Protein AF-A0A509L5I6-F1 (afdb_monomer_lite)

pLDDT: mean 80.75, std 10.69, range [35.41, 95.06]

Secondary structure (DSSP, 8-state):
-HHHHHHHHHHHHHHHHHHHHHHHHHHHHHHHHHHHHHHHHHHHHHHHHHHS-SS--HHHHHHHHHHHHHHHHHHHHHHHHHHHHHHHHHHHHHHHHHHHHHHHHHHHHHHHTTHHHHHHHHHHH--GGG-PPPPHHHHHHHTTSHHHHHHHHHHHHHHHHHHHHHHTS--

Structure (mmCIF, N/CA/C/O backbone):
data_AF-A0A509L5I6-F1
#
_entry.id   AF-A0A509L5I6-F1
#
loop_
_atom_site.group_PDB
_atom_site.id
_atom_site.type_symbol
_atom_site.label_atom_id
_atom_site.label_alt_id
_atom_site.label_comp_id
_atom_site.label_asym_id
_atom_site.label_entity_id
_atom_site.label_seq_id
_atom_site.pdbx_PDB_ins_code
_atom_site.Cartn_x
_atom_site.Cartn_y
_atom_site.Cartn_z
_atom_site.occupancy
_atom_site.B_iso_or_equiv
_atom_site.auth_seq_id
_atom_site.auth_comp_id
_atom_site.auth_asym_id
_atom_site.auth_atom_id
_atom_site.pdbx_PDB_model_num
ATOM 1 N N . MET A 1 1 ? -20.049 61.786 11.959 1.00 55.78 1 MET A N 1
ATOM 2 C CA . MET A 1 1 ? -18.997 61.080 12.724 1.00 55.78 1 MET A CA 1
ATOM 3 C C . MET A 1 1 ? -19.509 59.967 13.644 1.00 55.78 1 MET A C 1
ATOM 5 O O . MET A 1 1 ? -19.294 58.821 13.293 1.00 55.78 1 MET A O 1
ATOM 9 N N . LYS A 1 2 ? -20.189 60.203 14.785 1.00 58.66 2 LYS A N 1
ATOM 10 C CA . LYS A 1 2 ? -20.595 59.087 15.688 1.00 58.66 2 LYS A CA 1
ATOM 11 C C . LYS A 1 2 ? -21.572 58.073 15.063 1.00 58.66 2 LYS A C 1
ATOM 13 O O . LYS A 1 2 ? -21.430 56.885 15.314 1.00 58.66 2 LYS A O 1
ATOM 18 N N . ASN A 1 3 ? -22.521 58.531 14.243 1.00 60.50 3 ASN A N 1
ATOM 19 C CA . ASN A 1 3 ? -23.518 57.653 13.615 1.00 60.50 3 ASN A CA 1
ATOM 20 C C . ASN A 1 3 ? -22.942 56.823 12.454 1.00 60.50 3 ASN A C 1
ATOM 22 O O . ASN A 1 3 ? -23.364 55.693 12.260 1.00 60.50 3 ASN A O 1
ATOM 26 N N . GLU A 1 4 ? -21.944 57.340 11.732 1.00 69.19 4 GLU A N 1
ATOM 27 C CA . GLU A 1 4 ? -21.286 56.619 10.627 1.00 69.19 4 GLU A CA 1
ATOM 28 C C . GLU A 1 4 ? -20.464 55.431 11.145 1.00 69.19 4 GLU A C 1
ATOM 30 O O . GLU A 1 4 ? -20.545 54.342 10.595 1.00 69.19 4 GLU A O 1
ATOM 35 N N . ILE A 1 5 ? -19.777 55.595 12.283 1.00 69.25 5 ILE A N 1
ATOM 36 C CA . ILE A 1 5 ? -19.001 54.520 12.929 1.00 69.25 5 ILE A CA 1
ATOM 37 C C . ILE A 1 5 ? -19.914 53.400 13.462 1.00 69.25 5 ILE A C 1
ATOM 39 O O . ILE A 1 5 ? -19.514 52.239 13.528 1.00 69.25 5 ILE A O 1
ATOM 43 N N . ILE A 1 6 ? -21.141 53.737 13.876 1.00 73.31 6 ILE A N 1
ATOM 44 C CA . ILE A 1 6 ? -22.126 52.747 14.336 1.00 73.31 6 ILE A CA 1
ATOM 45 C C . ILE A 1 6 ? -22.665 51.945 13.148 1.00 73.31 6 ILE A C 1
ATOM 47 O O . ILE A 1 6 ? -22.763 50.726 13.256 1.00 73.31 6 ILE A O 1
ATOM 51 N N . LEU A 1 7 ? -22.960 52.607 12.026 1.00 71.25 7 LEU A N 1
ATOM 5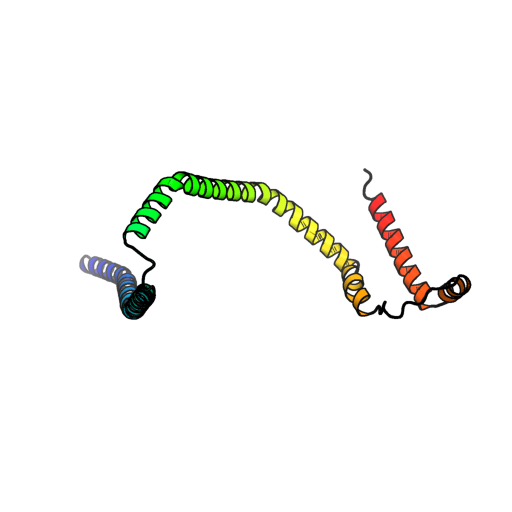2 C CA . LEU A 1 7 ? -23.420 51.951 10.799 1.00 71.25 7 LEU A CA 1
ATOM 53 C C . LEU A 1 7 ? -22.354 51.005 10.236 1.00 71.25 7 LEU A C 1
ATOM 55 O O . LEU A 1 7 ? -22.659 49.851 9.969 1.00 71.25 7 LEU A O 1
ATOM 59 N N . GLU A 1 8 ? -21.094 51.436 10.191 1.00 74.69 8 GLU A N 1
ATOM 60 C CA . GLU A 1 8 ? -19.970 50.609 9.730 1.00 74.69 8 GLU A CA 1
ATOM 61 C C . GLU A 1 8 ? -19.751 49.365 10.616 1.00 74.69 8 GLU A C 1
ATOM 63 O O . GLU A 1 8 ? -19.477 48.266 10.131 1.00 74.69 8 GLU A O 1
ATOM 68 N N . ARG A 1 9 ? -19.928 49.495 11.941 1.00 74.06 9 ARG A N 1
ATOM 69 C CA . ARG A 1 9 ? -19.871 48.345 12.862 1.00 74.06 9 ARG A CA 1
ATOM 70 C C . ARG A 1 9 ? -21.065 47.410 12.720 1.00 74.06 9 ARG A C 1
ATOM 72 O O . ARG A 1 9 ? -20.888 46.209 12.916 1.00 74.06 9 ARG A O 1
ATOM 79 N N . LEU A 1 10 ? -22.248 47.941 12.418 1.00 72.25 10 LEU A N 1
ATOM 80 C CA . LEU A 1 10 ? -23.459 47.150 12.213 1.00 72.25 10 LEU A CA 1
ATOM 81 C C . LEU A 1 10 ? -23.360 46.345 10.912 1.00 72.25 10 LEU A C 1
ATOM 83 O O . LEU A 1 10 ? -23.595 45.143 10.928 1.00 72.25 10 LEU A O 1
ATOM 87 N N . GLU A 1 11 ? -22.882 46.975 9.841 1.00 72.94 11 GLU A N 1
ATOM 88 C CA . GLU A 1 11 ? -22.648 46.351 8.535 1.00 72.94 11 GLU A CA 1
ATOM 89 C C . GLU A 1 11 ? -21.518 45.304 8.605 1.00 72.94 11 GLU A C 1
ATOM 91 O O . GLU A 1 11 ? -21.631 44.209 8.055 1.00 72.94 11 GLU A O 1
ATOM 96 N N . SER A 1 12 ? -20.466 45.564 9.396 1.00 74.06 12 SER A N 1
ATOM 97 C CA . SER A 1 12 ? -19.423 44.572 9.703 1.00 74.06 12 SER A CA 1
ATOM 98 C C . SER A 1 12 ? -19.936 43.392 10.541 1.00 74.06 12 SER A C 1
ATOM 100 O O . SER A 1 12 ? -19.441 42.271 10.391 1.00 74.06 12 SER A O 1
ATOM 102 N N . LEU A 1 13 ? -20.908 43.617 11.433 1.00 73.19 13 LEU A N 1
ATOM 103 C CA . LEU A 1 13 ? -21.568 42.538 12.172 1.00 73.19 13 LEU A CA 1
ATOM 104 C C . LEU A 1 13 ? -22.446 41.701 11.240 1.00 73.19 13 LEU A C 1
ATOM 106 O O . LEU A 1 13 ? -22.388 40.479 11.303 1.00 73.19 13 LEU A O 1
ATOM 110 N N . GLU A 1 14 ? -23.210 42.340 10.361 1.00 68.19 14 GLU A N 1
ATOM 111 C CA . GLU A 1 14 ? -24.109 41.679 9.412 1.00 68.19 14 GLU A CA 1
ATOM 112 C C . GLU A 1 14 ? -23.330 40.826 8.399 1.00 68.19 14 GLU A C 1
ATOM 114 O O . GLU A 1 14 ? -23.636 39.647 8.218 1.00 68.19 14 GLU A O 1
ATOM 119 N N . GLN A 1 15 ? -22.214 41.341 7.868 1.00 76.31 15 GLN A N 1
ATOM 120 C CA . GLN A 1 15 ? -21.293 40.566 7.024 1.00 76.31 15 GLN A CA 1
ATOM 121 C C . GLN A 1 15 ? -20.680 39.351 7.736 1.00 76.31 15 GLN A C 1
ATOM 123 O O . GLN A 1 15 ? -20.369 38.353 7.089 1.00 76.31 15 GLN A O 1
ATOM 128 N N . LYS A 1 16 ? -20.495 39.410 9.061 1.00 70.50 16 LYS A N 1
ATOM 129 C CA . LYS A 1 16 ? -19.978 38.283 9.857 1.00 70.50 16 LYS A CA 1
ATOM 130 C C . LYS A 1 16 ? -21.070 37.306 10.285 1.00 70.50 16 LYS A C 1
ATOM 132 O O . LYS A 1 16 ? -20.764 36.143 10.533 1.00 70.50 16 LYS A O 1
ATOM 137 N N . ILE A 1 17 ? -22.316 37.764 10.378 1.00 72.06 17 ILE A N 1
ATOM 138 C CA . ILE A 1 17 ? -23.465 36.958 10.799 1.00 72.06 17 ILE A CA 1
ATOM 139 C C . ILE A 1 17 ? -24.074 36.200 9.617 1.00 72.06 17 ILE A C 1
ATOM 141 O O . ILE A 1 17 ? -24.452 35.048 9.807 1.00 72.06 17 ILE A O 1
ATOM 145 N N . ASN A 1 18 ? -24.095 36.766 8.407 1.00 76.25 18 ASN A N 1
ATOM 146 C CA . ASN A 1 18 ? -24.625 36.093 7.213 1.00 76.25 18 ASN A CA 1
ATOM 147 C C . ASN A 1 18 ? -24.036 34.690 6.956 1.00 76.25 18 ASN A C 1
ATOM 149 O O . ASN A 1 18 ? -24.819 33.747 6.878 1.00 76.25 18 ASN A O 1
ATOM 153 N N . PRO A 1 19 ? -22.705 34.474 6.926 1.00 77.31 19 PRO A N 1
ATOM 154 C CA . PRO A 1 19 ? -22.156 33.131 6.708 1.00 77.31 19 PRO A CA 1
ATOM 155 C C . PRO A 1 19 ? -22.444 32.167 7.872 1.00 77.31 19 PRO A C 1
ATOM 157 O O . PRO A 1 19 ? -22.493 30.953 7.677 1.00 77.31 19 PRO A O 1
ATOM 160 N N . ILE A 1 20 ? -22.652 32.683 9.089 1.00 76.44 20 ILE A N 1
ATOM 161 C CA . ILE A 1 20 ? -23.036 31.877 10.258 1.00 76.44 20 ILE A CA 1
ATOM 162 C C . ILE A 1 20 ? -24.512 31.482 10.167 1.00 76.44 20 ILE A C 1
ATOM 164 O O . ILE A 1 20 ? -24.851 30.344 10.486 1.00 76.44 20 ILE A O 1
ATOM 168 N N . ALA A 1 21 ? -25.376 32.391 9.712 1.00 74.00 21 ALA A N 1
ATOM 169 C CA . ALA A 1 21 ? -26.788 32.124 9.470 1.00 74.00 21 ALA A CA 1
ATOM 170 C C . ALA A 1 21 ? -26.967 31.089 8.348 1.00 74.00 21 ALA A C 1
ATOM 172 O O . ALA A 1 21 ? -27.660 30.096 8.556 1.00 74.00 21 ALA A O 1
ATOM 173 N N . GLU A 1 22 ? -26.248 31.239 7.232 1.00 76.50 22 GLU A N 1
ATOM 174 C CA . GLU A 1 22 ? -26.232 30.266 6.129 1.00 76.50 22 GLU A CA 1
ATOM 175 C C . GLU A 1 22 ? -25.674 28.901 6.567 1.00 76.50 22 GLU A C 1
ATOM 177 O O . GLU A 1 22 ? -26.219 27.852 6.218 1.00 76.50 22 GLU A O 1
ATOM 182 N N . SER A 1 23 ? -24.619 28.885 7.391 1.00 75.19 23 SER A N 1
ATOM 183 C CA . SER A 1 23 ? -24.082 27.641 7.965 1.00 75.19 23 SER A CA 1
ATOM 184 C C . SER A 1 23 ? -25.075 26.976 8.922 1.00 75.19 23 SER A C 1
ATOM 186 O O . SER A 1 23 ? -25.210 25.753 8.925 1.00 75.19 23 SER A O 1
ATOM 188 N N . ALA A 1 24 ? -25.788 27.759 9.735 1.00 78.69 24 ALA A N 1
ATOM 189 C CA . ALA A 1 24 ? -26.806 27.250 10.649 1.00 78.69 24 ALA A CA 1
ATOM 190 C C . ALA A 1 24 ? -28.009 26.670 9.891 1.00 78.69 24 ALA A C 1
ATOM 192 O O . ALA A 1 24 ? -28.537 25.630 10.288 1.00 78.69 24 ALA A O 1
ATOM 193 N N . GLU A 1 25 ? -28.406 27.299 8.787 1.00 78.50 25 GLU A N 1
ATOM 194 C CA . GLU A 1 25 ? -29.459 26.815 7.896 1.00 78.50 25 GLU A CA 1
ATOM 195 C C . GLU A 1 25 ? -29.030 25.537 7.164 1.00 78.50 25 GLU A C 1
ATOM 197 O O . GLU A 1 25 ? -29.750 24.544 7.205 1.00 78.50 25 GLU A O 1
ATOM 202 N N . SER A 1 26 ? -27.796 25.481 6.658 1.00 76.69 26 SER A N 1
ATOM 203 C CA . SER A 1 26 ? -27.217 24.272 6.051 1.00 76.69 26 SER A CA 1
ATOM 204 C C . SER A 1 26 ? -27.149 23.098 7.038 1.00 76.69 26 SER A C 1
ATOM 206 O O . SER A 1 26 ? -27.456 21.959 6.692 1.00 76.69 26 SER A O 1
ATOM 208 N N . ILE A 1 27 ? -26.788 23.349 8.301 1.00 80.38 27 ILE A N 1
ATOM 209 C CA . ILE A 1 27 ? -26.797 22.327 9.363 1.00 80.38 27 ILE A CA 1
ATOM 210 C C . ILE A 1 27 ? -28.228 21.896 9.695 1.00 80.38 27 ILE A C 1
ATOM 212 O O . ILE A 1 27 ? -28.466 20.720 9.977 1.00 80.38 27 ILE A O 1
ATOM 216 N N . LYS A 1 28 ? -29.185 22.826 9.669 1.00 80.94 28 LYS A N 1
ATOM 217 C CA . LYS A 1 28 ? -30.600 22.530 9.897 1.00 80.94 28 LYS A CA 1
ATOM 218 C C . LYS A 1 28 ? -31.166 21.663 8.773 1.00 80.94 28 LYS A C 1
ATOM 220 O O . LYS A 1 28 ? -31.804 20.660 9.077 1.00 80.94 28 LYS A O 1
ATOM 225 N N . GLU A 1 29 ? -30.865 21.972 7.518 1.00 81.44 29 GLU A N 1
ATOM 226 C CA . GLU A 1 29 ? -31.248 21.158 6.363 1.00 81.44 29 GLU A CA 1
ATOM 227 C C . GLU A 1 29 ? -30.571 19.786 6.382 1.00 81.44 29 GLU A C 1
ATOM 229 O O . GLU A 1 29 ? -31.243 18.774 6.206 1.00 81.44 29 GLU A O 1
ATOM 234 N N . LEU A 1 30 ? -29.265 19.712 6.670 1.00 80.38 30 LEU A N 1
ATOM 235 C CA . LEU A 1 30 ? -28.561 18.437 6.845 1.00 80.38 30 LEU A CA 1
ATOM 236 C C . LEU A 1 30 ? -29.187 17.616 7.972 1.00 80.38 30 LEU A C 1
ATOM 238 O O . LEU A 1 30 ? -29.397 16.418 7.812 1.00 80.38 30 LEU A O 1
ATOM 242 N N . LYS A 1 31 ? -29.544 18.244 9.095 1.00 79.94 31 LYS A N 1
ATOM 243 C CA . LYS A 1 31 ? -30.264 17.585 10.186 1.00 79.94 31 LYS A CA 1
ATOM 244 C C . LYS A 1 31 ? -31.634 17.093 9.719 1.00 79.94 31 LYS A C 1
ATOM 246 O O . LYS A 1 31 ? -31.969 15.948 9.999 1.00 79.94 31 LYS A O 1
ATOM 251 N N . GLU A 1 32 ? -32.410 17.901 9.008 1.00 82.50 32 GLU A N 1
ATOM 252 C CA . GLU A 1 32 ? -33.739 17.530 8.502 1.00 82.50 32 GLU A CA 1
ATOM 253 C C . GLU A 1 32 ? -33.680 16.424 7.437 1.00 82.50 32 GLU A C 1
ATOM 255 O O . GLU A 1 32 ? -34.543 15.551 7.433 1.00 82.50 32 GLU A O 1
ATOM 260 N N . GLN A 1 33 ? -32.638 16.385 6.603 1.00 79.06 33 GLN A N 1
ATOM 261 C CA . GLN A 1 33 ? -32.426 15.351 5.581 1.00 79.06 33 GLN A CA 1
ATOM 262 C C . GLN A 1 33 ? -31.801 14.064 6.139 1.00 79.06 33 GLN A C 1
ATOM 264 O O . GLN A 1 33 ? -32.087 12.966 5.657 1.00 79.06 33 GLN A O 1
ATOM 269 N N . LEU A 1 34 ? -30.954 14.171 7.165 1.00 76.12 34 LEU A N 1
ATOM 270 C CA . LEU A 1 34 ? -30.350 13.021 7.838 1.00 76.12 34 LEU A CA 1
ATOM 271 C C . LEU A 1 34 ? -31.311 12.382 8.834 1.00 76.12 34 LEU A C 1
ATOM 273 O O . LEU A 1 34 ? -31.259 11.170 9.003 1.00 76.12 34 LEU A O 1
ATOM 277 N N . THR A 1 35 ? -32.205 13.148 9.466 1.00 76.31 35 THR A N 1
ATOM 278 C CA . THR A 1 35 ? -33.136 12.618 10.478 1.00 76.31 35 THR A CA 1
ATOM 279 C C . THR A 1 35 ? -33.948 11.417 9.961 1.00 76.31 35 THR A C 1
ATOM 281 O O . THR A 1 35 ? -33.972 10.401 10.657 1.00 76.31 35 THR A O 1
ATOM 284 N N . PRO A 1 36 ? -34.543 11.440 8.750 1.00 78.75 36 PRO A N 1
ATOM 285 C CA . PRO A 1 36 ? -35.236 10.287 8.183 1.00 78.75 36 PRO A CA 1
ATOM 286 C C . PRO A 1 36 ? -34.306 9.096 7.950 1.00 78.75 36 PRO A C 1
ATOM 288 O O . PRO A 1 36 ? -34.620 7.999 8.394 1.00 78.75 36 PRO A O 1
ATOM 291 N N . ARG A 1 37 ? -33.134 9.307 7.335 1.00 80.38 37 ARG A N 1
ATOM 292 C CA . ARG A 1 37 ? -32.175 8.228 7.030 1.00 80.38 37 ARG A CA 1
ATOM 293 C C . ARG A 1 37 ? -31.561 7.601 8.274 1.00 80.38 37 ARG A C 1
ATOM 295 O O . ARG A 1 37 ? -31.347 6.397 8.309 1.00 80.38 37 ARG A O 1
ATOM 302 N N . VAL A 1 38 ? -31.293 8.402 9.301 1.00 80.38 38 VAL A N 1
ATOM 303 C CA . VAL A 1 38 ? -30.836 7.922 10.608 1.00 80.38 38 VAL A CA 1
ATOM 304 C C . VAL A 1 38 ? -31.947 7.114 11.265 1.00 80.38 38 VAL A C 1
ATOM 306 O O . VAL A 1 38 ? -31.685 6.029 11.765 1.00 80.38 38 VAL A O 1
ATOM 309 N N . ASN A 1 39 ? -33.193 7.592 11.222 1.00 80.31 39 ASN A N 1
ATOM 310 C CA . ASN A 1 39 ? -34.330 6.863 11.775 1.00 80.31 39 ASN A CA 1
ATOM 311 C C . ASN A 1 39 ? -34.591 5.546 11.024 1.00 80.31 39 ASN A C 1
ATOM 313 O O . ASN A 1 39 ? -34.892 4.540 11.654 1.00 80.31 39 ASN A O 1
ATOM 317 N N . GLU A 1 40 ? -34.446 5.526 9.699 1.00 84.19 40 GLU A N 1
ATOM 318 C CA . GLU A 1 40 ? -34.547 4.319 8.871 1.00 84.19 40 GLU A CA 1
ATOM 319 C C . GLU A 1 40 ? -33.402 3.345 9.132 1.00 84.19 40 GLU A C 1
ATOM 321 O O . GLU A 1 40 ? -33.667 2.168 9.324 1.00 84.19 40 GLU A O 1
ATOM 326 N N . ALA A 1 41 ? -32.155 3.814 9.214 1.00 81.00 41 ALA A N 1
ATOM 327 C CA . ALA A 1 41 ? -31.006 2.970 9.533 1.00 81.00 41 ALA A CA 1
ATOM 328 C C . ALA A 1 41 ? -31.105 2.394 10.952 1.00 81.00 41 ALA A C 1
ATOM 330 O O . ALA A 1 41 ? -30.852 1.214 11.155 1.00 81.00 41 ALA A O 1
ATOM 331 N N . VAL A 1 42 ? -31.534 3.197 11.929 1.00 77.50 42 VAL A N 1
ATOM 332 C CA . VAL A 1 42 ? -31.782 2.732 13.300 1.00 77.50 42 VAL A CA 1
ATOM 333 C C . VAL A 1 42 ? -32.932 1.730 13.328 1.00 77.50 42 VAL A C 1
ATOM 335 O O . VAL A 1 42 ? -32.811 0.710 13.992 1.00 77.50 42 VAL A O 1
ATOM 338 N N . LYS A 1 43 ? -34.024 1.963 12.592 1.00 77.88 43 LYS A N 1
ATOM 339 C CA . LYS A 1 43 ? -35.128 0.998 12.484 1.00 77.88 43 LYS A CA 1
ATOM 340 C C . LYS A 1 43 ? -34.720 -0.278 11.758 1.00 77.88 43 LYS A C 1
ATOM 342 O O . LYS A 1 43 ? -35.133 -1.336 12.196 1.00 77.88 43 LYS A O 1
ATOM 347 N N . ALA A 1 44 ? -33.925 -0.190 10.696 1.00 79.25 44 ALA A N 1
ATOM 348 C CA . ALA A 1 44 ? -33.407 -1.341 9.965 1.00 79.25 44 ALA A CA 1
ATOM 349 C C . ALA A 1 44 ? -32.477 -2.167 10.853 1.00 79.25 44 ALA A C 1
ATOM 351 O O . ALA A 1 44 ? -32.667 -3.368 10.944 1.00 79.25 44 ALA A O 1
ATOM 352 N N . LEU A 1 45 ? -31.573 -1.517 11.594 1.00 75.06 45 LEU A N 1
ATOM 353 C CA . LEU A 1 45 ? -30.767 -2.175 12.617 1.00 75.06 45 LEU A CA 1
ATOM 354 C C . LEU A 1 45 ? -31.655 -2.788 13.701 1.00 75.06 45 LEU A C 1
ATOM 356 O O . LEU A 1 45 ? -31.446 -3.931 14.045 1.00 75.06 45 LEU A O 1
ATOM 360 N N . ILE A 1 46 ? -32.671 -2.097 14.222 1.00 75.12 46 ILE A N 1
ATOM 361 C CA . ILE A 1 46 ? -33.578 -2.674 15.231 1.00 75.12 46 ILE A CA 1
ATOM 362 C C . ILE A 1 46 ? -34.345 -3.876 14.669 1.00 75.12 46 ILE A C 1
ATOM 364 O O . ILE A 1 46 ? -34.482 -4.860 15.376 1.00 75.12 46 ILE A O 1
ATOM 368 N N . VAL A 1 47 ? -34.836 -3.815 13.430 1.00 73.62 47 VAL A N 1
ATOM 369 C CA . VAL A 1 47 ? -35.557 -4.919 12.776 1.00 73.62 47 VAL A CA 1
ATOM 370 C C . VAL A 1 47 ? -34.618 -6.090 12.504 1.00 73.62 47 VAL A C 1
ATOM 372 O O . VAL A 1 47 ? -34.979 -7.213 12.811 1.00 73.62 47 VAL A O 1
ATOM 375 N N . GLU A 1 48 ? -33.402 -5.837 12.022 1.00 66.62 48 GLU A N 1
ATOM 376 C CA . GLU A 1 48 ? -32.381 -6.864 11.793 1.00 66.62 48 GLU A CA 1
ATOM 377 C C . GLU A 1 48 ? -31.881 -7.456 13.118 1.00 66.62 48 GLU A C 1
ATOM 379 O O . GLU A 1 48 ? -31.711 -8.659 13.212 1.00 66.62 48 GLU A O 1
ATOM 384 N N . LEU A 1 49 ? -31.737 -6.650 14.176 1.00 67.19 49 LEU A N 1
ATOM 385 C CA . LEU A 1 49 ? -31.432 -7.116 15.534 1.00 67.19 49 LEU A CA 1
ATOM 386 C C . LEU A 1 49 ? -32.609 -7.859 16.191 1.00 67.19 49 LEU A C 1
ATOM 388 O O . LEU A 1 49 ? -32.373 -8.640 17.106 1.00 67.19 49 LEU A O 1
ATOM 392 N N . VAL A 1 50 ? -33.851 -7.609 15.764 1.00 63.81 50 VAL A N 1
ATOM 393 C CA . VAL A 1 50 ? -35.060 -8.341 16.190 1.00 63.81 50 VAL A CA 1
ATOM 394 C C . VAL A 1 50 ? -35.215 -9.655 15.414 1.00 63.81 50 VAL A C 1
ATOM 396 O O . VAL A 1 50 ? -35.669 -10.628 16.003 1.00 63.81 50 VAL A O 1
ATOM 399 N N . ASP A 1 51 ? -34.790 -9.697 14.145 1.00 61.84 51 ASP A N 1
ATOM 400 C CA . ASP A 1 51 ? -34.682 -10.908 13.310 1.00 61.84 51 ASP A CA 1
ATOM 401 C C . ASP A 1 51 ? -33.444 -11.763 13.649 1.00 61.84 51 ASP A C 1
ATOM 403 O O . ASP A 1 51 ? -33.345 -12.909 13.208 1.00 61.84 51 ASP A O 1
ATOM 407 N N . ILE A 1 52 ? -32.511 -11.263 14.475 1.00 63.34 52 ILE A N 1
ATOM 408 C CA . ILE A 1 52 ? -31.593 -12.115 15.249 1.00 63.34 52 ILE A CA 1
ATOM 409 C C . ILE A 1 52 ? -32.430 -12.747 16.370 1.00 63.34 52 ILE A C 1
ATOM 411 O O . ILE A 1 52 ? -32.302 -12.422 17.551 1.00 63.34 52 ILE A O 1
ATOM 415 N N . GLU A 1 53 ? -33.356 -13.619 15.983 1.00 55.47 53 GLU A N 1
ATOM 416 C CA . GLU A 1 53 ? -34.083 -14.475 16.906 1.00 55.47 53 GLU A CA 1
ATOM 417 C C . GLU A 1 53 ? -33.039 -15.362 17.624 1.00 55.47 53 GLU A C 1
ATOM 419 O O . GLU A 1 53 ? -32.373 -16.200 17.021 1.00 55.47 53 GLU A O 1
ATOM 424 N N . ASP A 1 54 ? -32.864 -15.107 18.924 1.00 56.34 54 ASP A N 1
ATOM 425 C CA . ASP A 1 54 ? -32.286 -15.976 19.965 1.00 56.34 54 ASP A CA 1
ATOM 426 C C . ASP A 1 54 ? -30.776 -15.974 20.302 1.00 56.34 54 ASP A C 1
ATOM 428 O O . ASP A 1 54 ? -30.450 -16.459 21.386 1.00 56.34 54 ASP A O 1
ATOM 432 N N . ASP A 1 55 ? -29.854 -15.398 19.518 1.00 60.97 55 ASP A N 1
ATOM 433 C CA . ASP A 1 55 ? -28.398 -15.575 19.797 1.00 60.97 55 ASP A CA 1
ATOM 434 C C . ASP A 1 55 ? -27.668 -14.349 20.387 1.00 60.97 55 ASP A C 1
ATOM 436 O O . ASP A 1 55 ? -26.486 -14.424 20.716 1.00 60.97 55 ASP A O 1
ATOM 440 N N . PHE A 1 56 ? -28.341 -13.201 20.531 1.00 65.62 56 PHE A N 1
ATOM 441 C CA . PHE A 1 56 ? -27.744 -11.991 21.112 1.00 65.62 56 PHE A CA 1
ATOM 442 C C . PHE A 1 56 ? -28.368 -11.661 22.467 1.00 65.62 56 PHE A C 1
ATOM 444 O O . PHE A 1 56 ? -29.375 -10.954 22.568 1.00 65.62 56 PHE A O 1
ATOM 451 N N . GLN A 1 57 ? -27.762 -12.169 23.536 1.00 76.00 57 GLN A N 1
ATOM 452 C CA . GLN A 1 57 ? -28.203 -11.913 24.902 1.00 76.00 57 GLN A CA 1
ATOM 453 C C . GLN A 1 57 ? -27.517 -10.664 25.471 1.00 76.00 57 GLN A C 1
ATOM 455 O O . GLN A 1 57 ? -26.408 -10.283 25.090 1.00 76.00 57 GLN A O 1
ATOM 460 N N . PHE A 1 58 ? -28.148 -10.012 26.451 1.00 75.12 58 PHE A N 1
ATOM 461 C CA . PHE A 1 58 ? -27.518 -8.897 27.169 1.00 75.12 58 PHE A CA 1
ATOM 462 C C . PHE A 1 58 ? -26.196 -9.324 27.845 1.00 75.12 58 PHE A C 1
ATOM 464 O O . PHE A 1 58 ? -25.234 -8.552 27.917 1.00 75.12 58 PHE A O 1
ATOM 471 N N . GLU A 1 59 ? -26.106 -10.586 28.265 1.00 81.00 59 GLU A N 1
ATOM 472 C CA . GLU A 1 59 ? -24.878 -11.246 28.703 1.00 81.00 59 GLU A CA 1
ATOM 473 C C . GLU A 1 59 ? -23.748 -11.200 27.661 1.00 81.00 59 GLU A C 1
ATOM 475 O O . GLU A 1 59 ? -22.595 -10.993 28.052 1.00 81.00 59 GLU A O 1
ATOM 480 N N . ASP A 1 60 ? -24.045 -11.308 26.363 1.00 83.62 60 ASP A N 1
ATOM 481 C CA . ASP A 1 60 ? -23.043 -11.269 25.290 1.00 83.62 60 ASP A CA 1
ATOM 482 C C . ASP A 1 60 ? -22.462 -9.871 25.108 1.00 83.62 60 ASP A C 1
ATOM 484 O O . ASP A 1 60 ? -21.254 -9.719 24.922 1.00 83.62 60 ASP A O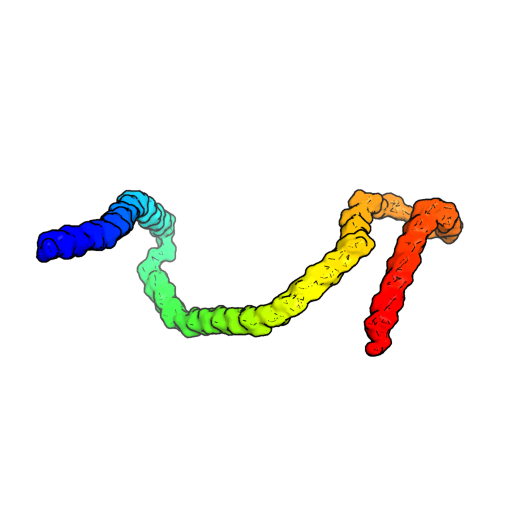 1
ATOM 488 N N . LEU A 1 61 ? -23.279 -8.827 25.272 1.00 86.12 61 LEU A N 1
ATOM 489 C CA . LEU A 1 61 ? -22.812 -7.438 25.305 1.00 86.12 61 LEU A CA 1
ATOM 490 C C . LEU A 1 61 ? -21.871 -7.183 26.482 1.00 86.12 61 LEU A C 1
ATOM 492 O O . LEU A 1 61 ? -20.819 -6.549 26.327 1.00 86.12 61 LEU A O 1
ATOM 496 N N . ILE A 1 62 ? -22.220 -7.688 27.667 1.00 87.38 62 ILE A N 1
ATOM 497 C CA . ILE A 1 62 ? -21.364 -7.585 28.853 1.00 87.38 62 ILE A CA 1
ATOM 498 C C . ILE A 1 62 ? -20.087 -8.409 28.661 1.00 87.38 62 ILE A C 1
ATOM 500 O O . ILE A 1 62 ? -18.999 -7.944 29.020 1.00 87.38 62 ILE A O 1
ATOM 504 N N . PHE A 1 63 ? -20.179 -9.612 28.096 1.00 87.25 63 PHE A N 1
ATOM 505 C CA . PHE A 1 63 ? -19.031 -10.468 27.809 1.00 87.25 63 PHE A CA 1
ATOM 506 C C . PHE A 1 63 ? -18.099 -9.829 26.781 1.00 87.25 63 PHE A C 1
ATOM 508 O O . PHE A 1 63 ? -16.889 -9.764 27.008 1.00 87.25 63 PHE A O 1
ATOM 515 N N . PHE A 1 64 ? -18.648 -9.287 25.698 1.00 90.25 64 PHE A N 1
ATOM 516 C CA . PHE A 1 64 ? -17.907 -8.566 24.674 1.00 90.25 64 PHE A CA 1
ATOM 517 C C . PHE A 1 64 ? -17.241 -7.323 25.254 1.00 90.25 64 PHE A C 1
ATOM 519 O O . PHE A 1 64 ? -16.040 -7.135 25.077 1.00 90.25 64 PHE A O 1
ATOM 526 N N . THR A 1 65 ? -17.967 -6.526 26.038 1.00 90.38 65 THR A N 1
ATOM 527 C CA . THR A 1 65 ? -17.413 -5.341 26.705 1.00 90.38 65 THR A CA 1
ATOM 528 C C . THR A 1 65 ? -16.271 -5.733 27.641 1.00 90.38 65 THR A C 1
ATOM 530 O O . THR A 1 65 ? -15.186 -5.157 27.573 1.00 90.38 65 THR A O 1
ATOM 533 N N . LYS A 1 66 ? -16.441 -6.781 28.457 1.00 92.88 66 LYS A N 1
ATOM 534 C CA . LYS A 1 66 ? -15.359 -7.342 29.285 1.00 92.88 66 LYS A CA 1
ATOM 535 C C . LYS A 1 66 ? -14.191 -7.842 28.434 1.00 92.88 66 LYS A C 1
ATOM 537 O O . LYS A 1 66 ? -13.042 -7.663 28.835 1.00 92.88 66 LYS A O 1
ATOM 542 N N . LYS A 1 67 ? -14.450 -8.449 27.274 1.00 93.44 67 LYS A N 1
ATOM 543 C CA . LYS A 1 67 ? -13.426 -8.935 26.340 1.00 93.44 67 LYS A CA 1
ATOM 544 C C . LYS A 1 67 ? -12.648 -7.772 25.731 1.00 93.44 67 LYS A C 1
ATOM 546 O O . LYS A 1 67 ? -11.425 -7.842 25.725 1.00 93.44 67 LYS A O 1
ATOM 551 N N . VAL A 1 68 ? -13.306 -6.698 25.306 1.00 92.75 68 VAL A N 1
ATOM 552 C CA . VAL A 1 68 ? -12.662 -5.469 24.816 1.00 92.75 68 VAL A CA 1
ATOM 553 C C . VAL A 1 68 ? -11.833 -4.826 25.924 1.00 92.75 68 VAL A C 1
ATOM 555 O O . VAL A 1 68 ? -10.651 -4.574 25.718 1.00 92.75 68 VAL A O 1
ATOM 558 N N . LEU A 1 69 ? -12.391 -4.661 27.127 1.00 92.88 69 LEU A N 1
ATOM 559 C CA . LEU A 1 69 ? -11.667 -4.105 28.278 1.00 92.88 69 LEU A CA 1
ATOM 560 C C . LEU A 1 69 ? -10.452 -4.957 28.667 1.00 92.88 69 LEU A C 1
ATOM 562 O O . LEU A 1 69 ? -9.391 -4.423 28.978 1.00 92.88 69 LEU A O 1
ATOM 566 N N . ARG A 1 70 ? -10.568 -6.287 28.610 1.00 93.38 70 ARG A N 1
ATOM 567 C CA . ARG A 1 70 ? -9.451 -7.202 28.888 1.00 93.38 70 ARG A CA 1
ATOM 568 C C . ARG A 1 70 ? -8.400 -7.190 27.773 1.00 93.38 70 ARG A C 1
ATOM 570 O O . ARG A 1 70 ? -7.218 -7.348 28.064 1.00 93.38 70 ARG A O 1
ATOM 577 N N . ASN A 1 71 ? -8.815 -6.976 26.525 1.00 95.06 71 ASN A N 1
ATOM 578 C CA . ASN A 1 71 ? -7.936 -6.883 25.357 1.00 95.06 71 ASN A CA 1
ATOM 579 C C . ASN A 1 71 ? -7.502 -5.448 25.033 1.00 95.06 71 ASN A C 1
ATOM 581 O O . ASN A 1 71 ? -6.812 -5.249 24.037 1.00 95.06 71 ASN A O 1
ATOM 585 N N . VAL A 1 72 ? -7.836 -4.458 25.868 1.00 94.88 72 VAL A N 1
ATOM 586 C CA . VAL A 1 72 ? -7.468 -3.056 25.626 1.00 94.88 72 VAL A CA 1
ATOM 587 C C . VAL A 1 72 ? -5.960 -2.906 25.454 1.00 94.88 72 VAL A C 1
ATOM 589 O O . VAL A 1 72 ? -5.524 -2.195 24.567 1.00 94.88 72 VAL A O 1
ATOM 592 N N . LYS A 1 73 ? -5.159 -3.673 26.205 1.00 93.50 73 LYS A N 1
ATOM 593 C CA . LYS A 1 73 ? -3.696 -3.692 26.070 1.00 93.50 73 LYS A CA 1
ATOM 594 C C . LYS A 1 73 ? -3.235 -4.203 24.704 1.00 93.50 73 LYS A C 1
ATOM 596 O O . LYS A 1 73 ? -2.293 -3.657 24.148 1.00 93.50 73 LYS A O 1
ATOM 601 N N . ASN A 1 74 ? -3.908 -5.215 24.155 1.00 94.62 74 ASN A N 1
ATOM 602 C CA . ASN A 1 74 ? -3.597 -5.752 22.829 1.00 94.62 74 ASN A CA 1
ATOM 603 C C . ASN A 1 74 ? -4.020 -4.771 21.729 1.00 94.62 74 ASN A C 1
ATOM 605 O O . ASN A 1 74 ? -3.307 -4.616 20.744 1.00 94.62 74 ASN A O 1
ATOM 609 N N . LEU A 1 75 ? -5.151 -4.082 21.913 1.00 92.88 75 LEU A N 1
ATOM 610 C CA . LEU A 1 75 ? -5.596 -3.011 21.020 1.00 92.88 75 LEU A CA 1
ATOM 611 C C . LEU A 1 75 ? -4.627 -1.825 21.057 1.00 92.88 75 LEU A C 1
ATOM 613 O O . LEU A 1 75 ? -4.218 -1.351 20.005 1.00 92.88 75 LEU A O 1
ATOM 617 N N . THR A 1 76 ? -4.200 -1.392 22.244 1.00 92.75 76 THR A N 1
ATOM 618 C CA . THR A 1 76 ? -3.173 -0.355 22.408 1.00 92.75 76 THR A CA 1
ATOM 619 C C . THR A 1 76 ? -1.871 -0.771 21.736 1.00 92.75 76 THR A C 1
ATOM 621 O O . THR A 1 76 ? -1.342 -0.010 20.940 1.00 92.75 76 THR A O 1
ATOM 624 N N . PHE A 1 77 ? -1.412 -2.005 21.952 1.00 94.81 77 PHE A N 1
ATOM 625 C CA . PHE A 1 77 ? -0.223 -2.528 21.284 1.00 94.81 77 PHE A CA 1
ATOM 626 C C . PHE A 1 77 ? -0.356 -2.527 19.752 1.00 94.81 77 PHE A C 1
ATOM 628 O O . PHE A 1 77 ? 0.581 -2.155 19.051 1.00 94.81 77 PHE A O 1
ATOM 635 N N . ALA A 1 78 ? -1.520 -2.899 19.210 1.00 94.06 78 ALA A N 1
ATOM 636 C CA . ALA A 1 78 ? -1.766 -2.831 17.772 1.00 94.06 78 ALA A CA 1
ATOM 637 C C . ALA A 1 78 ? -1.716 -1.384 17.250 1.00 94.06 78 ALA A C 1
ATOM 639 O O . ALA A 1 78 ? -1.121 -1.134 16.203 1.00 94.06 78 ALA A O 1
ATOM 640 N N . LEU A 1 79 ? -2.285 -0.426 17.990 1.00 92.31 79 LEU A N 1
ATOM 641 C CA . LEU A 1 79 ? -2.208 1.001 17.659 1.00 92.31 79 LEU A CA 1
ATOM 642 C C . LEU A 1 79 ? -0.764 1.525 17.717 1.00 92.31 79 LEU A C 1
ATOM 644 O O . LEU A 1 79 ? -0.345 2.260 16.823 1.00 92.31 79 LEU A O 1
ATOM 648 N N . ASP A 1 80 ? 0.021 1.099 18.705 1.00 94.12 80 ASP A N 1
ATOM 649 C CA . ASP A 1 80 ? 1.446 1.427 18.797 1.00 94.12 80 ASP A CA 1
ATOM 650 C C . ASP A 1 80 ? 2.235 0.818 17.627 1.00 94.12 80 ASP A C 1
ATOM 652 O O . ASP A 1 80 ? 3.129 1.452 17.068 1.00 94.12 80 ASP A O 1
ATOM 656 N N . GLN A 1 81 ? 1.869 -0.381 17.171 1.00 94.81 81 GLN A N 1
ATOM 657 C CA . GLN A 1 81 ? 2.489 -0.983 15.993 1.00 94.81 81 GLN A CA 1
ATOM 658 C C . GLN A 1 81 ? 2.164 -0.208 14.706 1.00 94.81 81 GLN A C 1
ATOM 660 O O . GLN A 1 81 ? 3.031 -0.087 13.840 1.00 94.81 81 GLN A O 1
ATOM 665 N N . LEU A 1 82 ? 0.960 0.363 14.581 1.00 92.56 82 LEU A N 1
ATOM 666 C CA . LEU A 1 82 ? 0.634 1.269 13.473 1.00 92.56 82 LEU A CA 1
ATOM 667 C C . LEU A 1 82 ? 1.501 2.534 13.507 1.00 92.56 82 LEU A C 1
ATOM 669 O O . LEU A 1 82 ? 1.944 2.992 12.455 1.00 92.56 82 LEU A O 1
ATOM 673 N N . LYS A 1 83 ? 1.811 3.064 14.697 1.00 89.44 83 LYS A N 1
ATOM 674 C CA . LYS A 1 83 ? 2.769 4.169 14.853 1.00 89.44 83 LYS A CA 1
ATOM 675 C C . LYS A 1 83 ? 4.159 3.771 14.342 1.00 89.44 83 LYS A C 1
ATOM 677 O O . LYS A 1 83 ? 4.735 4.497 13.539 1.00 89.44 83 LYS A O 1
ATOM 682 N N . ASN A 1 84 ? 4.637 2.580 14.704 1.00 91.69 84 ASN A N 1
ATOM 683 C CA . ASN A 1 84 ? 5.919 2.059 14.214 1.00 91.69 84 ASN A CA 1
ATOM 684 C C . ASN A 1 84 ? 5.946 1.888 12.680 1.00 91.69 84 ASN A C 1
ATOM 686 O O . ASN A 1 84 ? 6.996 2.050 12.061 1.00 91.69 84 ASN A O 1
ATOM 690 N N . LEU A 1 85 ? 4.809 1.576 12.043 1.00 92.44 85 LEU A N 1
ATOM 691 C CA . LEU A 1 85 ? 4.706 1.525 10.577 1.00 92.44 85 LEU A CA 1
ATOM 692 C C . LEU A 1 85 ? 4.812 2.911 9.932 1.00 92.44 85 LEU A C 1
ATOM 694 O O . LEU A 1 85 ? 5.411 3.036 8.865 1.00 92.44 85 LEU A O 1
ATOM 698 N N . ILE A 1 86 ? 4.258 3.944 10.567 1.00 91.50 86 ILE A N 1
ATOM 699 C CA . ILE A 1 86 ? 4.411 5.332 10.112 1.00 91.50 86 ILE A CA 1
ATOM 700 C C . ILE A 1 86 ? 5.883 5.744 10.207 1.00 91.50 86 ILE A C 1
ATOM 702 O O . ILE A 1 86 ? 6.425 6.281 9.243 1.00 91.50 86 ILE A O 1
ATOM 706 N N . ASP A 1 87 ? 6.553 5.416 11.314 1.00 91.12 87 ASP A N 1
ATOM 707 C CA . ASP A 1 87 ? 7.983 5.693 11.490 1.00 91.12 87 ASP A CA 1
ATOM 708 C C . ASP A 1 87 ? 8.834 4.961 10.439 1.00 91.12 87 ASP A C 1
ATOM 710 O O . ASP A 1 87 ? 9.756 5.538 9.862 1.00 91.12 87 ASP A O 1
ATOM 714 N N . PHE A 1 88 ? 8.487 3.712 10.114 1.00 94.31 88 PHE A N 1
ATOM 715 C CA . PHE A 1 88 ? 9.113 2.972 9.019 1.00 94.31 88 PHE A CA 1
ATOM 716 C C . PHE A 1 88 ? 8.876 3.632 7.652 1.00 94.31 88 PHE A C 1
ATOM 718 O O . PHE A 1 88 ? 9.813 3.763 6.865 1.00 94.31 88 PHE A O 1
ATOM 725 N N . ALA A 1 89 ? 7.651 4.076 7.360 1.00 92.31 89 ALA A N 1
ATOM 726 C CA . ALA A 1 89 ? 7.338 4.760 6.107 1.00 92.31 89 ALA A CA 1
ATOM 727 C C . ALA A 1 89 ? 8.145 6.062 5.957 1.00 92.31 89 ALA A C 1
ATOM 729 O O . ALA A 1 89 ? 8.696 6.316 4.886 1.00 92.31 89 ALA A O 1
ATOM 730 N N . ILE A 1 90 ? 8.290 6.833 7.040 1.00 91.81 90 ILE A N 1
ATOM 731 C CA . ILE A 1 90 ? 9.145 8.029 7.091 1.00 91.81 90 ILE A CA 1
ATOM 732 C C . ILE A 1 90 ? 10.618 7.649 6.888 1.00 91.81 90 ILE A C 1
ATOM 734 O O . ILE A 1 90 ? 11.335 8.329 6.160 1.00 91.81 90 ILE A O 1
ATOM 738 N N . ALA A 1 91 ? 11.084 6.546 7.480 1.00 93.81 91 ALA A N 1
ATOM 739 C CA . ALA A 1 91 ? 12.462 6.082 7.312 1.00 93.81 91 ALA A CA 1
ATOM 740 C C . ALA A 1 91 ? 12.774 5.638 5.871 1.00 93.81 91 ALA A C 1
ATOM 742 O O . ALA A 1 91 ? 13.898 5.808 5.397 1.00 93.81 91 ALA A O 1
ATOM 743 N N . VAL A 1 92 ? 11.789 5.080 5.166 1.00 94.38 92 VAL A N 1
ATOM 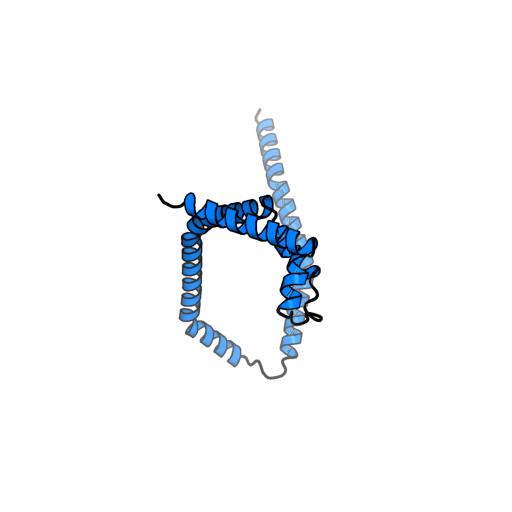744 C CA . VAL A 1 92 ? 11.927 4.613 3.779 1.00 94.38 92 VAL A CA 1
ATOM 745 C C . VAL A 1 92 ? 11.681 5.735 2.760 1.00 94.38 92 VAL A C 1
ATOM 747 O O . VAL A 1 92 ? 12.174 5.650 1.635 1.00 94.38 92 VAL A O 1
ATOM 750 N N . GLU A 1 93 ? 11.002 6.824 3.132 1.00 93.56 93 GLU A N 1
ATOM 751 C CA . GLU A 1 93 ? 10.726 7.968 2.251 1.00 93.56 93 GLU A CA 1
ATOM 752 C C . GLU A 1 93 ? 11.983 8.527 1.540 1.00 93.56 93 GLU A C 1
ATOM 754 O O . GLU A 1 93 ? 11.927 8.698 0.319 1.00 93.56 93 GLU A O 1
ATOM 759 N N . PRO A 1 94 ? 13.136 8.768 2.203 1.00 92.31 94 PRO A N 1
ATOM 760 C CA . PRO A 1 94 ? 14.349 9.235 1.527 1.00 92.31 94 PRO A CA 1
ATOM 761 C C . PRO A 1 94 ? 14.901 8.229 0.511 1.00 92.31 94 PRO A C 1
ATOM 763 O O . PRO A 1 94 ? 15.389 8.624 -0.552 1.00 92.31 94 PRO A O 1
ATOM 766 N N . LEU A 1 95 ? 14.801 6.929 0.817 1.00 93.00 95 LEU A N 1
ATOM 767 C CA . LEU A 1 95 ? 15.208 5.864 -0.099 1.00 93.00 95 LEU A CA 1
ATOM 768 C C . LEU A 1 95 ? 14.314 5.877 -1.333 1.00 93.00 95 LEU A C 1
ATOM 770 O O . LEU A 1 95 ? 14.822 5.926 -2.446 1.00 93.00 95 LEU A O 1
ATOM 774 N N . LEU A 1 96 ? 12.993 5.945 -1.156 1.00 91.25 96 LEU A N 1
ATOM 775 C CA . LEU A 1 96 ? 12.050 6.036 -2.272 1.00 91.25 96 LEU A CA 1
ATOM 776 C C . LEU A 1 96 ? 12.282 7.292 -3.115 1.00 91.25 96 LEU A C 1
ATOM 778 O O . LEU A 1 96 ? 12.334 7.191 -4.338 1.00 91.25 96 LEU A O 1
ATOM 782 N N . LYS A 1 97 ? 12.507 8.456 -2.492 1.00 91.00 97 LYS A N 1
ATOM 783 C CA . LYS A 1 97 ? 12.830 9.703 -3.209 1.00 91.00 97 LYS A CA 1
ATOM 784 C C . LYS A 1 97 ? 14.109 9.609 -4.043 1.00 91.00 97 LYS A C 1
ATOM 786 O O . LYS A 1 97 ? 14.240 10.356 -5.004 1.00 91.00 97 LYS A O 1
ATOM 791 N N . THR A 1 98 ? 15.026 8.703 -3.706 1.00 90.88 98 THR A N 1
ATOM 792 C CA . THR A 1 98 ? 16.282 8.500 -4.446 1.00 90.88 98 THR A CA 1
ATOM 793 C C . THR A 1 98 ? 16.161 7.376 -5.478 1.00 90.88 98 THR A C 1
ATOM 795 O O . THR A 1 98 ? 16.610 7.518 -6.613 1.00 90.88 98 THR A O 1
ATOM 798 N N . THR A 1 99 ? 15.519 6.268 -5.115 1.00 90.19 99 THR A N 1
ATOM 799 C CA . THR A 1 99 ? 15.403 5.064 -5.944 1.00 90.19 99 THR A CA 1
ATOM 800 C C . THR A 1 99 ? 14.318 5.188 -7.009 1.00 90.19 99 THR A C 1
ATOM 802 O O . THR A 1 99 ? 14.528 4.727 -8.126 1.00 90.19 99 THR A O 1
ATOM 805 N N . VAL A 1 100 ? 13.177 5.828 -6.723 1.00 93.00 100 VAL A N 1
ATOM 806 C CA . VAL A 1 100 ? 12.094 5.980 -7.713 1.00 93.00 100 VAL A CA 1
ATOM 807 C C . VAL A 1 100 ? 12.571 6.749 -8.952 1.00 93.00 100 VAL A C 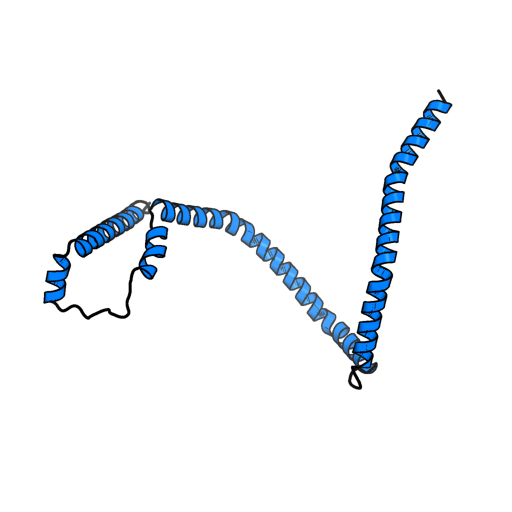1
ATOM 809 O O . VAL A 1 100 ? 12.376 6.232 -10.052 1.00 93.00 100 VAL A O 1
ATOM 812 N N . PRO A 1 101 ? 13.262 7.902 -8.835 1.00 93.00 101 PRO A N 1
ATOM 813 C CA . PRO A 1 101 ? 13.825 8.573 -10.004 1.00 93.00 101 PRO A CA 1
ATOM 814 C C . PRO A 1 101 ? 14.830 7.716 -10.776 1.00 93.00 101 PRO A C 1
ATOM 816 O O . PRO A 1 101 ? 14.838 7.762 -11.999 1.00 93.00 101 PRO A O 1
ATOM 819 N N . GLN A 1 102 ? 15.653 6.914 -10.091 1.00 90.00 102 GLN A N 1
ATOM 820 C CA . GLN A 1 102 ? 16.611 6.018 -10.751 1.00 90.00 102 GLN A CA 1
ATOM 821 C C . GLN A 1 102 ? 15.905 4.921 -11.547 1.00 90.00 102 GLN A C 1
ATOM 823 O O . GLN A 1 102 ? 16.278 4.658 -12.685 1.00 90.00 102 GLN A O 1
ATOM 828 N N . VAL A 1 103 ? 14.857 4.319 -10.980 1.00 90.25 103 VAL A N 1
ATOM 829 C CA . VAL A 1 103 ? 14.037 3.323 -11.679 1.00 90.25 103 VAL A CA 1
ATOM 830 C C . VAL A 1 103 ? 13.364 3.947 -12.897 1.00 90.25 103 VAL A C 1
ATOM 832 O O . VAL A 1 103 ? 13.419 3.359 -13.971 1.00 90.25 103 VAL A O 1
ATOM 835 N N . ILE A 1 104 ? 12.783 5.143 -12.760 1.00 90.56 104 ILE A N 1
ATOM 836 C CA . ILE A 1 104 ? 12.184 5.867 -13.889 1.00 90.56 104 ILE A CA 1
ATOM 837 C C . ILE A 1 104 ? 13.242 6.149 -14.958 1.00 90.56 104 ILE A C 1
ATOM 839 O O . ILE A 1 104 ? 13.021 5.815 -16.112 1.00 90.56 104 ILE A O 1
ATOM 843 N N . ALA A 1 105 ? 14.417 6.657 -14.585 1.00 89.69 105 ALA A N 1
ATOM 844 C CA . ALA A 1 105 ? 15.494 6.934 -15.531 1.00 89.69 105 ALA A CA 1
ATOM 845 C C . ALA A 1 105 ? 15.976 5.669 -16.264 1.00 89.69 105 ALA A C 1
ATOM 847 O O . ALA A 1 105 ? 16.202 5.706 -17.471 1.00 89.69 105 ALA A O 1
ATOM 848 N N . SER A 1 106 ? 16.093 4.535 -15.566 1.00 85.12 106 SER A N 1
ATOM 849 C CA . SER A 1 106 ? 16.433 3.252 -16.196 1.00 85.12 106 SER A CA 1
ATOM 850 C C . SER A 1 106 ? 15.333 2.757 -17.141 1.00 85.12 106 SER A C 1
ATOM 852 O O . SER A 1 106 ? 15.630 2.213 -18.205 1.00 85.12 106 SER A O 1
ATOM 854 N N . LEU A 1 107 ? 14.062 2.946 -16.781 1.00 86.75 107 LEU A N 1
ATOM 855 C CA . LEU A 1 107 ? 12.934 2.599 -17.647 1.00 86.75 107 LEU A CA 1
ATOM 856 C C . LEU A 1 107 ? 12.863 3.513 -18.878 1.00 86.75 107 LEU A C 1
ATOM 858 O O . LEU A 1 107 ? 12.673 3.002 -19.981 1.00 86.75 107 LEU A O 1
ATOM 862 N N . ASP A 1 108 ? 13.101 4.815 -18.716 1.00 87.00 108 ASP A N 1
ATOM 863 C CA . ASP A 1 108 ? 13.184 5.791 -19.808 1.00 87.00 108 ASP A CA 1
ATOM 864 C C . ASP A 1 108 ? 14.336 5.450 -20.763 1.00 87.00 108 ASP A C 1
ATOM 866 O O . ASP A 1 108 ? 14.178 5.506 -21.983 1.00 87.00 108 ASP A O 1
ATOM 870 N N . GLU A 1 109 ? 15.492 5.036 -20.238 1.00 85.81 109 GLU A N 1
ATOM 871 C CA . GLU A 1 109 ? 16.626 4.582 -21.047 1.00 85.81 109 GLU A CA 1
ATOM 872 C C . GLU A 1 109 ? 16.265 3.333 -21.870 1.00 85.81 109 GLU A C 1
ATOM 874 O O . GLU A 1 109 ? 16.584 3.241 -23.061 1.00 85.81 109 GLU A O 1
ATOM 879 N N . PHE A 1 110 ? 15.556 2.377 -21.267 1.00 84.56 110 PHE A N 1
ATOM 880 C CA . PHE A 1 110 ? 15.064 1.195 -21.974 1.00 84.56 110 PHE A CA 1
ATOM 881 C C . PHE A 1 110 ? 13.993 1.528 -23.015 1.00 84.56 110 PHE A C 1
ATOM 883 O O . PHE A 1 110 ? 13.959 0.891 -24.076 1.00 84.56 110 PHE A O 1
ATOM 890 N N . GLU A 1 111 ? 13.139 2.516 -2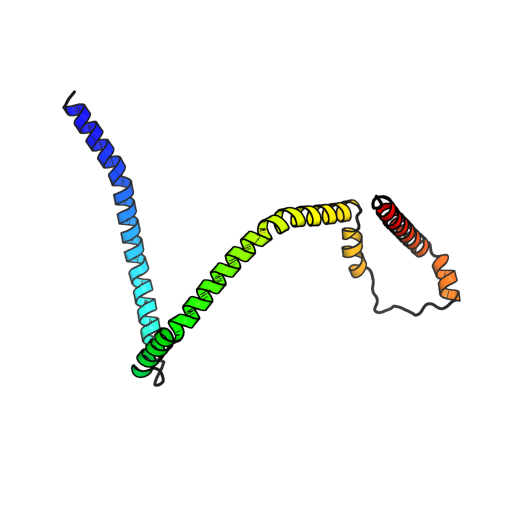2.754 1.00 83.00 111 GLU A N 1
ATOM 891 C CA . GLU A 1 111 ? 12.154 2.999 -23.717 1.00 83.00 111 GLU A CA 1
ATOM 892 C C . GLU A 1 111 ? 12.822 3.707 -24.902 1.00 83.00 111 GLU A C 1
ATOM 894 O O . GLU A 1 111 ? 12.525 3.370 -26.053 1.00 83.00 111 GLU A O 1
ATOM 899 N N . GLN A 1 112 ? 13.783 4.603 -24.648 1.00 85.94 112 GLN A N 1
ATOM 900 C CA . GLN A 1 112 ? 14.560 5.294 -25.686 1.00 85.94 112 GLN A CA 1
ATOM 901 C C . GLN A 1 112 ? 15.331 4.315 -26.574 1.00 85.94 112 GLN A C 1
ATOM 903 O O . GLN A 1 112 ? 15.380 4.480 -27.794 1.00 85.94 112 GLN A O 1
ATOM 908 N N . LYS A 1 113 ? 15.885 3.252 -25.981 1.00 82.56 113 LYS A N 1
ATOM 909 C CA . LYS A 1 113 ? 16.552 2.161 -26.710 1.00 82.56 113 LYS A CA 1
ATOM 910 C C . LYS A 1 113 ? 15.569 1.218 -27.422 1.00 82.56 113 LYS A C 1
ATOM 912 O O . LYS A 1 113 ? 15.994 0.267 -28.073 1.00 82.56 113 LYS A O 1
ATOM 917 N N . GLY A 1 114 ? 14.258 1.451 -27.310 1.00 80.94 114 GLY A N 1
ATOM 918 C CA . GLY A 1 114 ? 13.210 0.659 -27.955 1.00 80.94 114 GLY A CA 1
ATOM 919 C C . GLY A 1 114 ? 13.018 -0.741 -27.365 1.00 80.94 114 GLY A C 1
ATOM 920 O O . GLY A 1 114 ? 12.238 -1.528 -27.907 1.00 80.94 114 GLY A O 1
ATOM 921 N N . LEU A 1 115 ? 13.682 -1.064 -26.251 1.00 81.56 115 LEU A N 1
ATOM 922 C CA . LEU A 1 115 ? 13.671 -2.398 -25.647 1.00 81.56 115 LEU A CA 1
ATOM 923 C C . LEU A 1 115 ? 12.272 -2.772 -25.156 1.00 81.56 115 LEU A C 1
ATOM 925 O O . LEU A 1 115 ? 11.800 -3.872 -25.437 1.00 81.56 115 LEU A O 1
ATOM 929 N N . LEU A 1 116 ? 11.552 -1.842 -24.521 1.00 82.00 116 LEU A N 1
ATOM 930 C CA . LEU A 1 116 ? 10.177 -2.083 -24.057 1.00 82.00 116 LEU A CA 1
ATOM 931 C C . LEU A 1 116 ? 9.216 -2.422 -25.210 1.00 82.00 116 LEU A C 1
ATOM 933 O O . LEU A 1 116 ? 8.297 -3.233 -25.062 1.00 82.00 116 LEU A O 1
ATOM 937 N N . ARG A 1 117 ? 9.451 -1.851 -26.397 1.00 78.69 117 ARG A N 1
ATOM 938 C CA . ARG A 1 117 ? 8.670 -2.140 -27.608 1.00 78.69 117 ARG A CA 1
ATOM 939 C C . ARG A 1 117 ? 8.956 -3.541 -28.147 1.00 78.69 117 ARG A C 1
ATOM 941 O O . ARG A 1 117 ? 8.037 -4.211 -28.609 1.00 78.69 117 ARG A O 1
ATOM 948 N N . ILE A 1 118 ? 10.204 -3.999 -28.053 1.00 79.31 118 ILE A N 1
ATOM 949 C CA . ILE A 1 118 ? 10.580 -5.377 -28.390 1.00 79.31 118 ILE A CA 1
ATOM 950 C C . ILE A 1 118 ? 9.902 -6.340 -27.403 1.00 79.31 118 ILE A C 1
ATOM 952 O O . ILE A 1 118 ? 9.169 -7.229 -27.832 1.00 79.31 118 ILE A O 1
ATOM 956 N N . PHE A 1 119 ? 10.041 -6.118 -26.093 1.00 79.44 119 PHE A N 1
ATOM 957 C CA . PHE A 1 119 ? 9.460 -6.994 -25.065 1.00 79.44 119 PHE A CA 1
ATOM 958 C C . PHE A 1 119 ? 7.927 -7.088 -25.112 1.00 79.44 119 PHE A C 1
ATOM 960 O O . PHE A 1 119 ? 7.379 -8.154 -24.848 1.00 79.44 119 PHE A O 1
ATOM 967 N N . SER A 1 120 ? 7.226 -6.014 -25.483 1.00 79.31 120 SER A N 1
ATOM 968 C CA . SER A 1 120 ? 5.756 -6.018 -25.591 1.00 79.31 120 SER A CA 1
ATOM 969 C C . SER A 1 120 ? 5.227 -6.668 -26.877 1.00 79.31 120 SER A C 1
ATOM 971 O O . SER A 1 120 ? 4.153 -7.271 -26.868 1.00 79.31 120 SER A O 1
ATOM 973 N N . GLN A 1 121 ? 5.957 -6.582 -27.994 1.00 77.44 121 GLN A N 1
ATOM 974 C CA . GLN A 1 121 ? 5.483 -7.099 -29.287 1.00 77.44 121 GLN A CA 1
ATOM 975 C C . GLN A 1 121 ? 5.896 -8.543 -29.570 1.00 77.44 121 GLN A C 1
ATOM 977 O O . GLN A 1 121 ? 5.190 -9.241 -30.299 1.00 77.44 121 GLN A O 1
ATOM 982 N N . VAL A 1 122 ? 7.028 -8.984 -29.021 1.00 78.75 122 VAL A N 1
ATOM 983 C CA . VAL A 1 122 ? 7.600 -10.311 -29.278 1.00 78.75 122 VAL A CA 1
ATOM 984 C C . VAL A 1 122 ? 6.651 -11.447 -28.855 1.00 78.75 122 VAL A C 1
ATOM 986 O O . VAL A 1 122 ? 6.346 -12.281 -29.704 1.00 78.75 122 VAL A O 1
ATOM 989 N N . PRO A 1 123 ? 6.072 -11.471 -27.638 1.00 75.88 123 PRO A N 1
ATOM 990 C CA . PRO A 1 123 ? 5.169 -12.554 -27.228 1.00 75.88 123 PRO A CA 1
ATOM 991 C C . PRO A 1 123 ? 3.889 -12.646 -28.069 1.00 75.88 123 PRO A C 1
ATOM 993 O O . PRO A 1 123 ? 3.357 -13.730 -28.266 1.00 75.88 123 PRO A O 1
ATOM 996 N N . SER A 1 124 ? 3.411 -11.516 -28.597 1.00 74.94 124 SER A N 1
ATOM 997 C CA . SER A 1 124 ? 2.176 -11.449 -29.394 1.00 74.94 124 SER A CA 1
ATOM 998 C C . SER A 1 124 ? 2.354 -11.965 -30.826 1.00 74.94 124 SER A C 1
ATOM 1000 O O . SER A 1 124 ? 1.370 -12.247 -31.506 1.00 74.94 124 SER A O 1
ATOM 1002 N N . LYS A 1 125 ? 3.601 -12.038 -31.308 1.00 72.12 125 LYS A N 1
ATOM 1003 C CA . LYS A 1 125 ? 3.952 -12.430 -32.682 1.00 72.12 125 LYS A CA 1
ATOM 1004 C C . LYS A 1 125 ? 4.596 -13.815 -32.770 1.00 72.12 125 LYS A C 1
ATOM 1006 O O . LYS A 1 125 ? 4.846 -14.284 -33.876 1.00 72.12 125 LYS A O 1
ATOM 1011 N N . ILE A 1 126 ? 4.876 -14.456 -31.636 1.00 74.56 126 ILE A N 1
ATOM 1012 C CA . ILE A 1 126 ? 5.488 -15.783 -31.586 1.00 74.56 126 ILE A CA 1
ATOM 1013 C C . ILE A 1 126 ? 4.417 -16.807 -31.218 1.00 74.56 126 ILE A C 1
ATOM 1015 O O . ILE A 1 126 ? 3.962 -16.858 -30.077 1.00 74.56 126 ILE A O 1
ATOM 1019 N N . ASP A 1 127 ? 4.066 -17.667 -32.172 1.00 76.12 127 ASP A N 1
ATOM 1020 C CA . ASP A 1 127 ? 3.302 -18.877 -31.883 1.00 76.12 127 ASP A CA 1
ATOM 1021 C C . ASP A 1 127 ? 4.263 -20.028 -31.556 1.00 76.12 127 ASP A C 1
ATOM 1023 O O . ASP A 1 127 ? 4.873 -20.639 -32.432 1.00 76.12 127 ASP A O 1
ATOM 1027 N N . LEU A 1 128 ? 4.436 -20.299 -30.261 1.00 76.50 128 LEU A N 1
ATOM 1028 C CA . LEU A 1 128 ? 5.296 -21.381 -29.771 1.00 76.50 128 LEU A CA 1
ATOM 1029 C C . LEU A 1 128 ? 4.631 -22.764 -29.870 1.00 76.50 128 LEU A C 1
ATOM 1031 O O . LEU A 1 128 ? 5.287 -23.769 -29.595 1.00 76.50 128 LEU A O 1
ATOM 1035 N N . ARG A 1 129 ? 3.344 -22.841 -30.238 1.00 74.88 129 ARG A N 1
ATOM 1036 C CA . ARG A 1 129 ? 2.576 -24.099 -30.241 1.00 74.88 129 ARG A CA 1
ATOM 1037 C C . ARG A 1 129 ? 2.958 -25.014 -31.408 1.00 74.88 129 ARG A C 1
ATOM 1039 O O . ARG A 1 129 ? 2.823 -26.224 -31.275 1.00 74.88 129 ARG A O 1
ATOM 1046 N N . ASP A 1 130 ? 3.490 -24.444 -32.490 1.00 67.12 130 ASP A N 1
ATOM 1047 C CA . ASP A 1 130 ? 3.968 -25.151 -33.690 1.00 67.12 130 ASP A CA 1
ATOM 1048 C C . ASP A 1 130 ? 5.508 -25.209 -33.794 1.00 67.12 130 ASP A C 1
ATOM 1050 O O . ASP A 1 130 ? 6.075 -25.460 -34.862 1.00 67.12 130 ASP A O 1
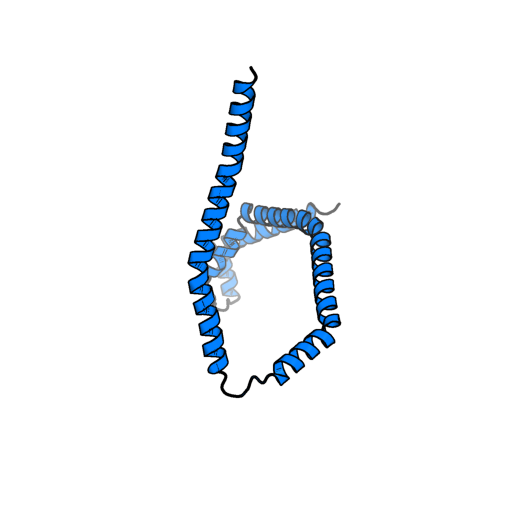ATOM 1054 N N . SER A 1 131 ? 6.215 -24.986 -32.681 1.00 73.50 131 SER A N 1
ATOM 1055 C CA . SER A 1 131 ? 7.678 -25.056 -32.627 1.00 73.50 131 SER A CA 1
ATOM 1056 C C . SER A 1 131 ? 8.178 -26.464 -32.980 1.00 73.50 131 SER A C 1
ATOM 1058 O O . SER A 1 131 ? 8.047 -27.396 -32.188 1.00 73.50 131 SER A O 1
ATOM 1060 N N . LYS A 1 132 ? 8.789 -26.617 -34.159 1.00 74.06 132 LYS A N 1
ATOM 1061 C CA . LYS A 1 132 ? 9.426 -27.867 -34.599 1.00 74.06 132 LYS A CA 1
ATOM 1062 C C . LYS A 1 132 ? 10.892 -27.897 -34.192 1.00 74.06 132 LYS A C 1
ATOM 1064 O O . LYS A 1 132 ? 11.605 -26.911 -34.374 1.00 74.06 132 LYS A O 1
ATOM 1069 N N . ASP A 1 133 ? 11.352 -29.061 -33.746 1.00 78.38 133 ASP A N 1
ATOM 1070 C CA . ASP A 1 133 ? 12.771 -29.298 -33.503 1.00 78.38 133 ASP A CA 1
ATOM 1071 C C . ASP A 1 133 ? 13.578 -29.072 -34.786 1.00 78.38 133 ASP A C 1
ATOM 1073 O O . ASP A 1 133 ? 13.296 -29.629 -35.853 1.00 78.38 133 ASP A O 1
ATOM 1077 N N . VAL A 1 134 ? 14.603 -28.232 -34.684 1.00 79.44 134 VAL A N 1
ATOM 1078 C CA . VAL A 1 134 ? 15.493 -27.912 -35.796 1.00 79.44 134 VAL A CA 1
ATOM 1079 C C . VAL A 1 134 ? 16.671 -28.893 -35.812 1.00 79.44 134 VAL A C 1
ATOM 1081 O O . VAL A 1 134 ? 17.453 -28.978 -34.870 1.00 79.44 134 VAL A O 1
ATOM 1084 N N . SER A 1 135 ? 16.813 -29.654 -36.902 1.00 85.94 135 SER A N 1
ATOM 1085 C CA . SER A 1 135 ? 17.942 -30.577 -37.104 1.00 85.94 135 SER A CA 1
ATOM 1086 C C . SER A 1 135 ? 19.245 -29.831 -37.432 1.00 85.94 135 SER A C 1
ATOM 1088 O O . SER A 1 135 ? 19.210 -28.675 -37.848 1.00 85.94 135 SER A O 1
ATOM 1090 N N . MET A 1 136 ? 20.409 -30.494 -37.336 1.00 86.88 136 MET A N 1
ATOM 1091 C CA . MET A 1 136 ? 21.706 -29.876 -37.687 1.00 86.88 136 MET A CA 1
ATOM 1092 C C . MET A 1 136 ? 21.731 -29.268 -39.101 1.00 86.88 136 MET A C 1
ATOM 1094 O O . MET A 1 136 ? 22.250 -28.173 -39.293 1.00 86.88 136 MET A O 1
ATOM 1098 N N . PHE A 1 137 ? 21.120 -29.928 -40.091 1.00 89.25 137 PHE A N 1
ATOM 1099 C CA . PHE A 1 137 ? 20.975 -29.364 -41.440 1.00 89.25 137 PHE A CA 1
ATOM 1100 C C . PHE A 1 137 ? 19.965 -28.210 -41.486 1.00 89.25 137 PHE A C 1
ATOM 1102 O O . PHE A 1 137 ? 20.160 -27.240 -42.219 1.00 89.25 137 PHE A O 1
ATOM 1109 N N . GLY A 1 138 ? 18.903 -28.293 -40.682 1.00 85.94 138 GLY A N 1
ATOM 1110 C CA . GLY A 1 138 ? 17.943 -27.211 -40.493 1.00 85.94 138 GLY A CA 1
ATOM 1111 C C . GLY A 1 138 ? 18.588 -25.941 -39.937 1.00 85.94 138 GLY A C 1
ATOM 1112 O O . GLY A 1 138 ? 18.271 -24.863 -40.425 1.00 85.94 138 GLY A O 1
ATOM 1113 N N . LEU A 1 139 ? 19.548 -26.054 -39.011 1.00 86.94 139 LEU A N 1
ATOM 1114 C CA . LEU A 1 139 ? 20.305 -24.912 -38.479 1.00 86.94 139 LEU A CA 1
ATOM 1115 C C . LEU A 1 139 ? 21.108 -24.202 -39.573 1.00 86.94 139 LEU A C 1
ATOM 1117 O O . LEU A 1 139 ? 21.049 -22.981 -39.692 1.00 86.94 139 LEU A O 1
ATOM 1121 N N . VAL A 1 140 ? 21.819 -24.960 -40.412 1.00 89.38 140 VAL A N 1
ATOM 1122 C CA . VAL A 1 140 ? 22.596 -24.392 -41.529 1.00 89.38 140 VAL A CA 1
ATOM 1123 C C . VAL A 1 140 ? 21.679 -23.683 -42.530 1.00 89.38 140 VAL A C 1
ATOM 1125 O O . VAL A 1 140 ? 22.000 -22.599 -43.023 1.00 89.38 140 VAL A O 1
ATOM 1128 N N . LYS A 1 141 ? 20.502 -24.259 -42.800 1.00 86.19 141 LYS A N 1
ATOM 1129 C CA . LYS A 1 141 ? 19.496 -23.642 -43.671 1.00 86.19 141 LYS A CA 1
ATOM 1130 C C . LYS A 1 141 ? 18.888 -22.385 -43.041 1.00 86.19 141 LYS A C 1
ATOM 1132 O O . LYS A 1 141 ? 18.768 -21.377 -43.730 1.00 86.19 141 LYS A O 1
ATOM 1137 N N . ALA A 1 142 ? 18.568 -22.415 -41.749 1.00 85.81 142 ALA A N 1
ATOM 1138 C CA . ALA A 1 142 ? 18.036 -21.274 -41.006 1.00 85.81 142 ALA A CA 1
ATOM 1139 C C . ALA A 1 142 ? 19.029 -20.106 -40.978 1.00 85.81 142 ALA A C 1
ATOM 1141 O O . ALA A 1 142 ? 18.639 -18.967 -41.188 1.00 85.81 142 ALA A O 1
ATOM 1142 N N . LEU A 1 143 ? 20.331 -20.372 -40.840 1.00 85.62 143 LEU A N 1
ATOM 1143 C CA . LEU A 1 143 ? 21.365 -19.335 -40.937 1.00 85.62 143 LEU A CA 1
ATOM 1144 C C . LEU A 1 143 ? 21.453 -18.683 -42.321 1.00 85.62 143 LEU A C 1
ATOM 1146 O O . LEU A 1 143 ? 22.037 -17.609 -42.443 1.00 85.62 143 LEU A O 1
ATOM 1150 N N . SER A 1 144 ? 20.903 -19.308 -43.365 1.00 87.69 144 SER A N 1
ATOM 1151 C CA . SER A 1 144 ? 20.819 -18.710 -44.701 1.00 87.69 144 SER A CA 1
ATOM 1152 C C . SER A 1 144 ? 19.600 -17.799 -44.865 1.00 87.69 144 SER A C 1
ATOM 1154 O O . SER A 1 144 ? 19.621 -16.944 -45.757 1.00 87.69 144 SER A O 1
ATOM 1156 N N . ASP A 1 145 ? 18.599 -17.936 -43.993 1.00 89.75 145 ASP A N 1
ATOM 1157 C CA . ASP A 1 145 ? 17.353 -17.176 -44.006 1.00 89.75 145 ASP A CA 1
ATOM 1158 C C . ASP A 1 145 ? 17.595 -15.679 -43.701 1.00 89.75 145 ASP A C 1
ATOM 1160 O O . ASP A 1 145 ? 18.273 -15.350 -42.717 1.00 89.75 145 ASP A O 1
ATOM 1164 N N . PRO A 1 146 ? 17.083 -14.751 -44.534 1.00 88.75 146 PRO A N 1
ATOM 1165 C CA . PRO A 1 146 ? 17.194 -13.313 -44.297 1.00 88.75 146 PRO A CA 1
ATOM 1166 C C . PRO A 1 146 ? 16.637 -12.843 -42.944 1.00 88.75 146 PRO A C 1
ATOM 1168 O O . PRO A 1 146 ? 17.238 -11.959 -42.327 1.00 88.75 146 PRO A O 1
ATOM 1171 N N . GLU A 1 147 ? 15.536 -13.422 -42.457 1.00 84.69 147 GLU A N 1
ATOM 1172 C CA . GLU A 1 147 ? 14.898 -13.015 -41.196 1.00 84.69 147 GLU A CA 1
ATOM 1173 C C . GLU A 1 147 ? 15.748 -13.421 -39.986 1.00 84.69 147 GLU A C 1
ATOM 1175 O O . GLU A 1 147 ? 15.976 -12.622 -39.074 1.00 84.69 147 GLU A O 1
ATOM 1180 N N . VAL A 1 148 ? 16.309 -14.633 -40.015 1.00 87.00 148 VAL A N 1
ATOM 1181 C CA . VAL A 1 148 ? 17.214 -15.140 -38.969 1.00 87.00 148 VAL A CA 1
ATOM 1182 C C . VAL A 1 148 ? 18.501 -14.316 -38.915 1.00 87.00 148 VAL A C 1
ATOM 1184 O O . VAL A 1 148 ? 18.976 -13.974 -37.829 1.00 87.00 148 VAL A O 1
ATOM 1187 N N . LYS A 1 149 ? 19.053 -13.931 -40.074 1.00 88.12 149 LYS A N 1
ATOM 1188 C CA . LYS A 1 149 ? 20.222 -13.037 -40.150 1.00 88.12 149 LYS A CA 1
ATOM 1189 C C . LYS A 1 149 ? 19.927 -11.658 -39.559 1.00 88.12 149 LYS A C 1
ATOM 1191 O O . LYS A 1 149 ? 20.762 -11.127 -38.826 1.00 88.12 149 LYS A O 1
ATOM 1196 N N . ALA A 1 150 ? 18.753 -11.093 -39.842 1.00 86.25 150 ALA A N 1
ATOM 1197 C CA . ALA A 1 150 ? 18.332 -9.814 -39.276 1.00 86.25 150 ALA A CA 1
ATOM 1198 C C . ALA A 1 150 ? 18.179 -9.892 -37.745 1.00 86.25 150 ALA A C 1
ATOM 1200 O O . ALA A 1 150 ? 18.713 -9.040 -37.032 1.00 86.25 150 ALA A O 1
ATOM 1201 N N . GLY A 1 151 ? 17.537 -10.947 -37.229 1.00 85.75 151 GLY A N 1
ATOM 1202 C CA . GLY A 1 151 ? 17.406 -11.184 -35.786 1.00 85.75 151 GLY A CA 1
ATOM 1203 C C . GLY A 1 151 ? 18.755 -11.354 -35.080 1.00 85.75 151 GLY A C 1
ATOM 1204 O O . GLY A 1 151 ? 18.984 -10.765 -34.023 1.00 85.75 151 GLY A O 1
ATOM 1205 N N . MET A 1 152 ? 19.691 -12.082 -35.697 1.00 88.12 152 MET A N 1
ATOM 1206 C CA . MET A 1 152 ? 21.061 -12.217 -35.192 1.00 88.12 152 MET A CA 1
ATOM 1207 C C . MET A 1 152 ? 21.799 -10.870 -35.157 1.00 88.12 152 MET A C 1
ATOM 1209 O O . MET A 1 152 ? 22.532 -10.601 -34.210 1.00 88.12 152 MET A O 1
ATOM 1213 N N . GLY A 1 153 ? 21.577 -9.996 -36.143 1.00 87.38 153 GLY A N 1
ATOM 1214 C CA . GLY A 1 153 ? 22.115 -8.632 -36.142 1.00 87.38 153 GLY A CA 1
ATOM 1215 C C . GLY A 1 153 ? 21.649 -7.814 -34.934 1.00 87.38 153 GLY A C 1
ATOM 1216 O O . GLY A 1 153 ? 22.469 -7.187 -34.266 1.00 87.38 153 GLY A O 1
ATOM 1217 N N . VAL A 1 154 ? 20.358 -7.891 -34.594 1.00 85.38 154 VAL A N 1
ATOM 1218 C CA . VAL A 1 154 ? 19.805 -7.249 -33.387 1.00 85.38 154 VAL A CA 1
ATOM 1219 C C . VAL A 1 154 ? 20.438 -7.828 -32.119 1.00 85.38 154 VAL A C 1
ATOM 1221 O O . VAL A 1 154 ? 20.872 -7.070 -31.255 1.00 85.38 154 VAL A O 1
ATOM 1224 N N . LEU A 1 155 ? 20.558 -9.156 -32.012 1.00 84.75 155 LEU A N 1
ATOM 1225 C CA . LEU A 1 155 ? 21.198 -9.810 -30.862 1.00 84.75 155 LEU A CA 1
ATOM 1226 C C . LEU A 1 155 ? 22.671 -9.411 -30.701 1.00 84.75 155 LEU A C 1
ATOM 1228 O O . LEU A 1 155 ? 23.129 -9.196 -29.579 1.00 84.75 155 LEU A O 1
ATOM 1232 N N . ILE A 1 156 ? 23.409 -9.281 -31.804 1.00 88.88 156 ILE A N 1
ATOM 1233 C CA . ILE A 1 156 ? 24.804 -8.828 -31.797 1.00 88.88 156 ILE A CA 1
ATOM 1234 C C . ILE A 1 156 ? 24.899 -7.384 -31.293 1.00 88.88 156 ILE A C 1
ATOM 1236 O O . ILE A 1 156 ? 25.745 -7.104 -30.447 1.00 88.88 156 ILE A O 1
ATOM 1240 N N . GLU A 1 157 ? 24.036 -6.478 -31.755 1.00 83.88 157 GLU A N 1
ATOM 1241 C CA . GLU A 1 157 ? 24.026 -5.086 -31.283 1.00 83.88 157 GLU A CA 1
ATOM 1242 C C . GLU A 1 157 ? 23.614 -4.969 -29.809 1.00 83.88 157 GLU A C 1
ATOM 1244 O O . GLU A 1 157 ? 24.257 -4.242 -29.051 1.00 83.88 157 GLU A O 1
ATOM 1249 N N . LEU A 1 158 ? 22.637 -5.757 -29.349 1.00 84.06 158 LEU A N 1
ATOM 1250 C CA . LEU A 1 158 ? 22.299 -5.850 -27.923 1.00 84.06 158 LEU A CA 1
ATOM 1251 C C . LEU A 1 158 ? 23.485 -6.368 -27.097 1.00 84.06 158 LEU A C 1
ATOM 1253 O O . LEU A 1 158 ? 23.800 -5.811 -26.048 1.00 84.06 158 LEU A O 1
ATOM 1257 N N . THR A 1 159 ? 24.190 -7.390 -27.590 1.00 86.56 159 THR A N 1
ATOM 1258 C CA . THR A 1 159 ? 25.375 -7.956 -26.925 1.00 86.56 159 THR A CA 1
ATOM 1259 C C . THR A 1 159 ? 26.515 -6.938 -26.844 1.00 86.56 159 THR A C 1
ATOM 1261 O O . THR A 1 159 ? 27.157 -6.806 -25.799 1.00 86.56 159 THR A O 1
ATOM 1264 N N . LYS A 1 160 ? 26.750 -6.169 -27.914 1.00 85.00 160 LYS A N 1
ATOM 1265 C CA . LYS A 1 160 ? 27.720 -5.064 -27.916 1.00 85.00 160 LYS A CA 1
ATOM 1266 C C . LYS A 1 160 ? 27.316 -3.958 -26.942 1.00 85.00 160 LYS A C 1
ATOM 1268 O O . LYS A 1 160 ? 28.167 -3.496 -26.186 1.00 85.00 160 LYS A O 1
ATOM 1273 N N . GLY A 1 161 ? 26.037 -3.580 -26.911 1.00 82.94 161 GLY A N 1
ATOM 1274 C CA . GLY A 1 161 ? 25.500 -2.594 -25.970 1.00 82.94 161 GLY A CA 1
ATOM 1275 C C . GLY A 1 161 ? 25.705 -3.006 -24.509 1.00 82.94 161 GLY A C 1
ATOM 1276 O O . GLY A 1 161 ? 26.201 -2.213 -23.712 1.00 82.94 161 GLY A O 1
ATOM 1277 N N . LEU A 1 162 ? 25.431 -4.271 -24.172 1.00 81.06 162 LEU A N 1
ATOM 1278 C CA . LEU A 1 162 ? 25.693 -4.829 -22.839 1.00 81.06 162 LEU A CA 1
ATOM 1279 C C . LEU A 1 162 ? 27.190 -4.821 -22.486 1.00 81.06 162 LEU A C 1
ATOM 1281 O O . LEU A 1 162 ? 27.560 -4.530 -21.348 1.00 81.06 162 LEU A O 1
ATOM 1285 N N . SER A 1 163 ? 28.068 -5.098 -23.456 1.00 77.25 163 SER A N 1
ATOM 1286 C CA . SER A 1 163 ? 29.519 -5.016 -23.251 1.00 77.25 163 SER A CA 1
ATOM 1287 C C . SER A 1 163 ? 30.016 -3.579 -23.058 1.00 77.25 163 SER A C 1
ATOM 1289 O O . SER A 1 163 ? 31.003 -3.385 -22.351 1.00 77.25 163 SER A O 1
ATOM 1291 N N . ALA A 1 164 ? 29.371 -2.584 -23.672 1.00 78.00 164 ALA A N 1
ATOM 1292 C CA . ALA A 1 164 ? 29.732 -1.174 -23.522 1.00 78.00 164 ALA A CA 1
ATOM 1293 C C . ALA A 1 164 ? 29.370 -0.640 -22.126 1.00 78.00 164 ALA A C 1
ATOM 1295 O O . ALA A 1 164 ? 30.195 0.018 -21.499 1.00 78.00 164 ALA A O 1
ATOM 1296 N N . MET A 1 165 ? 28.207 -1.029 -21.587 1.00 68.62 165 MET A N 1
ATOM 1297 C CA . MET A 1 165 ? 27.780 -0.659 -20.226 1.00 68.62 165 MET A CA 1
ATOM 1298 C C . MET A 1 165 ? 28.720 -1.197 -19.135 1.00 68.62 165 MET A C 1
ATOM 1300 O O . MET A 1 165 ? 28.905 -0.565 -18.100 1.00 68.62 165 MET A O 1
ATOM 1304 N N . LYS A 1 166 ? 29.357 -2.353 -19.367 1.00 65.69 166 LYS A N 1
ATOM 1305 C CA . LYS A 1 166 ? 30.368 -2.913 -18.456 1.00 65.69 166 LYS A CA 1
ATOM 1306 C C . LYS A 1 166 ? 31.670 -2.095 -18.435 1.00 65.69 166 LYS A C 1
ATOM 1308 O O . LYS A 1 166 ? 32.358 -2.091 -17.420 1.00 65.69 166 LYS A O 1
ATOM 1313 N N . ASN A 1 167 ? 32.005 -1.406 -19.527 1.00 58.31 167 ASN A N 1
ATOM 1314 C CA . ASN A 1 167 ? 33.218 -0.587 -19.626 1.00 58.31 167 ASN A CA 1
ATOM 1315 C C . ASN A 1 167 ? 33.038 0.839 -19.076 1.00 58.31 167 ASN A C 1
ATOM 1317 O O . ASN A 1 167 ? 34.035 1.513 -18.847 1.00 58.31 167 ASN A O 1
ATOM 1321 N N . GLU A 1 168 ? 31.804 1.284 -18.823 1.00 54.91 168 GLU A N 1
ATOM 1322 C CA . GLU A 1 168 ? 31.511 2.540 -18.108 1.00 54.91 168 GLU A CA 1
ATOM 1323 C C . GLU A 1 168 ? 31.470 2.365 -16.577 1.00 54.91 168 GLU A C 1
ATOM 1325 O O . GLU A 1 168 ? 31.320 3.342 -15.849 1.00 54.91 168 GLU A O 1
ATOM 1330 N N . GLN A 1 169 ? 31.630 1.135 -16.068 1.00 53.25 169 GLN A N 1
ATOM 1331 C CA . GLN A 1 169 ? 31.593 0.816 -14.636 1.00 53.25 169 GLN A CA 1
ATOM 1332 C C . GLN A 1 169 ? 32.870 0.119 -14.129 1.00 53.25 169 GLN A C 1
ATOM 1334 O O . GLN A 1 169 ? 32.754 -0.861 -13.404 1.00 53.25 169 GLN A O 1
ATOM 1339 N N . VAL A 1 170 ? 34.084 0.583 -14.465 1.00 35.41 170 VAL A N 1
ATOM 1340 C CA . VAL A 1 170 ? 35.284 0.363 -13.616 1.00 35.41 170 VAL A CA 1
ATOM 1341 C C . VAL A 1 170 ? 36.377 1.411 -13.914 1.00 35.41 170 VAL A C 1
ATOM 1343 O O . VAL A 1 170 ? 36.853 1.448 -15.048 1.00 35.41 170 VAL A O 1
ATOM 1346 N N . PRO A 1 171 ? 36.975 2.051 -12.894 1.00 45.53 171 PRO A N 1
ATOM 1347 C CA . PRO A 1 171 ? 36.412 2.950 -11.884 1.00 45.53 171 PRO A CA 1
ATOM 1348 C C . PRO A 1 171 ? 36.439 4.439 -12.296 1.00 45.53 171 PRO A C 1
ATOM 1350 O O . PRO A 1 171 ? 37.320 4.842 -13.090 1.00 45.53 171 PRO A O 1
#

Sequence (171 aa):
MKNEIILERLESLEQKINPIAESAESIKELKEQLTPRVNEAVKALIVELVDIEDDFQFEDLIFFTKKVLRNVKNLTFALDQLKNLIDFAIAVEPLLKTTVPQVIASLDEFEQKGLLRIFSQVPSKIDLRDSKDVSMFGLVKALSDPEVKAGMGVLIELTKGLSAMKNEQVP

Radius of gyration: 36.91 Å; chains: 1; bounding box: 72×92×74 Å

Foldseek 3Di:
DVVVVVVVVVVVVVVVVVVVVVVVVVVVVVCVVVVVVVVVVVVVVVVVVVVPPDDDDPVVVVVVVVVCVVCVVVVVVVVVVVVVVVVVCVVCVVVCVVVVVVVVVVVVVCVVVVVVVCVVVVVVPDDCVPDDDQDPVSVVVLCVDPVSVVVVVVVVVVVVVVVVVVVVPDD